Protein AF-A0A139N8R4-F1 (afdb_monomer_lite)

Structure (mmCIF, N/CA/C/O backbone):
data_AF-A0A139N8R4-F1
#
_entry.id   AF-A0A139N8R4-F1
#
loop_
_atom_site.group_PDB
_atom_site.id
_atom_site.type_symbol
_atom_site.label_atom_id
_atom_site.label_alt_id
_atom_site.label_comp_id
_atom_site.label_asym_id
_atom_site.label_entity_id
_atom_site.label_seq_id
_atom_site.pdbx_PDB_ins_code
_atom_site.Cartn_x
_atom_site.Cartn_y
_atom_site.Cartn_z
_atom_site.occupancy
_atom_site.B_iso_or_equiv
_atom_site.auth_seq_id
_atom_site.auth_comp_id
_atom_site.auth_asym_id
_atom_site.auth_atom_id
_atom_site.pdbx_PDB_model_num
ATOM 1 N N . MET A 1 1 ? 7.014 -25.758 -7.205 1.00 41.88 1 MET A N 1
ATOM 2 C CA . MET A 1 1 ? 8.059 -24.867 -6.659 1.00 41.88 1 MET A CA 1
ATOM 3 C C . MET A 1 1 ? 8.234 -23.741 -7.666 1.00 41.88 1 MET A C 1
ATOM 5 O O . MET A 1 1 ? 8.595 -24.033 -8.797 1.00 41.88 1 MET A O 1
ATOM 9 N N . GLY A 1 2 ? 7.788 -22.524 -7.341 1.00 52.34 2 GLY A N 1
ATOM 10 C CA . GLY A 1 2 ? 7.816 -21.397 -8.283 1.00 52.34 2 GLY A CA 1
ATOM 11 C C . GLY A 1 2 ? 9.249 -20.968 -8.602 1.00 52.34 2 GLY A C 1
ATOM 12 O O . GLY A 1 2 ? 10.137 -21.150 -7.774 1.00 52.34 2 GLY A O 1
ATOM 13 N N . ASP A 1 3 ? 9.467 -20.421 -9.798 1.00 66.50 3 ASP A N 1
ATOM 14 C CA . ASP A 1 3 ? 10.727 -19.775 -10.178 1.00 66.50 3 ASP A CA 1
ATOM 15 C C . ASP A 1 3 ? 10.970 -18.588 -9.231 1.00 66.50 3 ASP A C 1
ATOM 17 O O . ASP A 1 3 ? 10.369 -17.525 -9.392 1.00 66.50 3 ASP A O 1
ATOM 21 N N . ILE A 1 4 ? 11.807 -18.801 -8.210 1.00 66.06 4 ILE A N 1
ATOM 22 C CA . ILE A 1 4 ? 12.121 -17.825 -7.152 1.00 66.06 4 ILE A CA 1
ATOM 23 C C . ILE A 1 4 ? 12.713 -16.524 -7.709 1.00 66.06 4 ILE A C 1
ATOM 25 O O . ILE A 1 4 ? 12.637 -15.486 -7.060 1.00 66.06 4 ILE A O 1
ATOM 29 N N . ASP A 1 5 ? 13.243 -16.559 -8.933 1.00 65.00 5 ASP A N 1
ATOM 30 C CA . ASP A 1 5 ? 13.799 -15.396 -9.618 1.00 65.00 5 ASP A CA 1
ATOM 31 C C . ASP A 1 5 ? 12.740 -14.630 -10.444 1.00 65.00 5 ASP A C 1
ATOM 33 O O . ASP A 1 5 ? 13.032 -13.579 -11.024 1.00 65.00 5 ASP A O 1
ATOM 37 N N . ASN A 1 6 ? 11.500 -15.132 -10.538 1.00 64.56 6 ASN A N 1
ATOM 38 C CA . ASN A 1 6 ? 10.405 -14.512 -11.292 1.00 64.56 6 ASN A CA 1
ATOM 39 C C . ASN A 1 6 ? 9.417 -13.742 -10.409 1.00 64.56 6 ASN A C 1
ATOM 41 O O . ASN A 1 6 ? 8.204 -13.951 -10.466 1.00 64.56 6 ASN A O 1
ATOM 45 N N . LEU A 1 7 ? 9.929 -12.787 -9.634 1.00 67.94 7 LEU A N 1
ATOM 46 C CA . LEU A 1 7 ? 9.126 -11.945 -8.736 1.00 67.94 7 LEU A CA 1
ATOM 47 C C . LEU A 1 7 ? 8.078 -11.072 -9.456 1.00 67.94 7 LEU A C 1
ATOM 49 O O . LEU A 1 7 ? 7.240 -10.447 -8.813 1.00 67.94 7 LEU A O 1
ATOM 53 N N . ILE A 1 8 ? 8.131 -11.007 -10.790 1.00 67.75 8 ILE A N 1
ATOM 54 C CA . ILE A 1 8 ? 7.314 -10.109 -11.613 1.00 67.75 8 ILE A CA 1
ATOM 55 C C . ILE A 1 8 ? 6.379 -10.848 -12.582 1.00 67.75 8 ILE A C 1
ATOM 57 O O . ILE A 1 8 ? 5.779 -10.215 -13.448 1.00 67.75 8 ILE A O 1
ATOM 61 N N . ASN A 1 9 ? 6.256 -12.174 -12.444 1.00 73.31 9 ASN A N 1
ATOM 62 C CA . ASN A 1 9 ? 5.387 -13.027 -13.260 1.00 73.31 9 ASN A CA 1
ATOM 63 C C . ASN A 1 9 ? 5.549 -12.820 -14.787 1.00 73.31 9 ASN A C 1
ATOM 65 O O . ASN A 1 9 ? 4.574 -12.758 -15.532 1.00 73.31 9 ASN A O 1
ATOM 69 N N . THR A 1 10 ? 6.786 -12.675 -15.265 1.00 75.88 10 THR A N 1
ATOM 70 C CA . THR A 1 10 ? 7.109 -12.362 -16.670 1.00 75.88 10 THR A CA 1
ATOM 71 C C . THR A 1 10 ? 7.586 -13.582 -17.459 1.00 75.88 10 THR A C 1
ATOM 73 O O . THR A 1 10 ? 8.091 -14.539 -16.871 1.00 75.88 10 THR A O 1
ATOM 76 N N . THR A 1 11 ? 7.503 -13.524 -18.791 1.00 82.19 11 THR A N 1
ATOM 77 C CA . THR A 1 11 ? 8.122 -14.502 -19.704 1.00 82.19 11 THR A CA 1
ATOM 78 C C . THR A 1 11 ? 9.561 -14.144 -20.112 1.00 82.19 11 THR A C 1
ATOM 80 O O . THR A 1 11 ? 10.147 -14.820 -20.956 1.00 82.19 11 THR A O 1
ATOM 83 N N . LEU A 1 12 ? 10.146 -13.072 -19.560 1.00 81.94 12 LEU A N 1
ATOM 84 C CA . LEU A 1 12 ? 11.520 -12.656 -19.869 1.00 81.94 12 LEU A CA 1
ATOM 85 C C . LEU A 1 12 ? 12.578 -13.673 -19.388 1.00 81.94 12 LEU A C 1
ATOM 87 O O . LEU A 1 12 ? 12.420 -14.250 -18.308 1.00 81.94 12 LEU A O 1
ATOM 91 N N . PRO A 1 13 ? 13.715 -13.808 -20.102 1.00 84.69 13 PRO A N 1
ATOM 92 C CA . PRO A 1 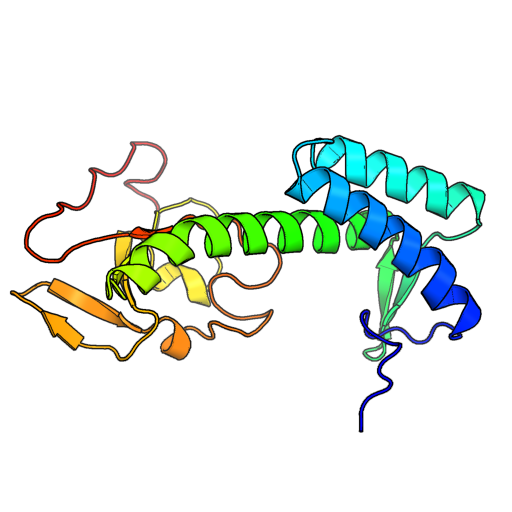13 ? 14.855 -14.600 -19.637 1.00 84.69 13 PRO A CA 1
ATOM 93 C C . PRO A 1 13 ? 15.424 -14.092 -18.302 1.00 84.69 13 PRO A C 1
ATOM 95 O O . PRO A 1 13 ? 15.473 -12.885 -18.062 1.00 84.69 13 PRO A O 1
ATOM 98 N N . LYS A 1 14 ? 15.938 -14.996 -17.455 1.00 84.06 14 LYS A N 1
ATOM 99 C CA . LYS A 1 14 ? 16.450 -14.671 -16.106 1.00 84.06 14 LYS A CA 1
ATOM 100 C C . LYS A 1 14 ? 17.484 -13.536 -16.089 1.00 84.06 14 LYS A C 1
ATOM 102 O O . LYS A 1 14 ? 17.363 -12.630 -15.270 1.00 84.06 14 LYS A O 1
ATOM 107 N N . SER A 1 15 ? 18.451 -13.551 -17.007 1.00 80.75 15 SER A N 1
ATOM 108 C CA . SER A 1 15 ? 19.489 -12.510 -17.118 1.00 80.75 15 SER A CA 1
ATOM 109 C C . SER A 1 15 ? 18.905 -11.118 -17.374 1.00 80.75 15 SER A C 1
ATOM 111 O O . SER A 1 15 ? 19.388 -10.122 -16.844 1.00 80.75 15 SER A O 1
ATOM 113 N N . VAL A 1 16 ? 17.824 -11.057 -18.150 1.00 81.62 16 VAL A N 1
ATOM 114 C CA . VAL A 1 16 ? 17.097 -9.829 -18.468 1.00 81.62 16 VAL A CA 1
ATOM 115 C C . VAL A 1 16 ? 16.279 -9.371 -17.256 1.00 81.62 16 VAL A C 1
ATOM 117 O O . VAL A 1 16 ? 16.297 -8.190 -16.912 1.00 81.62 16 VAL A O 1
ATOM 120 N N . ARG A 1 17 ? 15.620 -10.304 -16.552 1.00 85.12 17 ARG A N 1
ATOM 121 C CA . ARG A 1 17 ? 14.851 -10.005 -15.330 1.00 85.12 17 ARG A CA 1
ATOM 122 C C . ARG A 1 17 ? 15.718 -9.379 -14.240 1.00 85.12 17 ARG A C 1
ATOM 124 O O . ARG A 1 17 ? 15.350 -8.323 -13.741 1.00 85.12 17 ARG A O 1
ATOM 131 N N . GLN A 1 18 ? 16.878 -9.965 -13.939 1.00 84.75 18 GLN A N 1
ATOM 132 C CA . GLN A 1 18 ? 17.759 -9.509 -12.853 1.00 84.75 18 GLN A CA 1
ATOM 133 C C . GLN A 1 18 ? 18.208 -8.050 -13.021 1.00 84.75 18 GLN A C 1
ATOM 135 O O . GLN A 1 18 ? 18.182 -7.255 -12.079 1.00 84.75 18 GLN A O 1
ATOM 140 N N . VAL A 1 19 ? 18.586 -7.666 -14.243 1.00 82.75 19 VAL A N 1
ATOM 141 C CA . VAL A 1 19 ? 19.014 -6.292 -14.539 1.00 82.75 19 VAL A CA 1
ATOM 142 C C . VAL A 1 19 ? 17.871 -5.296 -14.347 1.00 82.75 19 VAL A C 1
ATOM 144 O O . VAL A 1 19 ? 18.097 -4.197 -13.844 1.00 82.75 19 VAL A O 1
ATOM 147 N N . TYR A 1 20 ? 16.643 -5.650 -14.725 1.00 85.50 20 TYR A N 1
ATOM 148 C CA . TYR A 1 20 ? 15.512 -4.732 -14.586 1.00 85.50 20 TYR A CA 1
ATOM 149 C C . TYR A 1 20 ? 14.931 -4.705 -13.174 1.00 85.50 20 TYR A C 1
ATOM 151 O O . TYR A 1 20 ? 14.585 -3.621 -12.704 1.00 85.50 20 TYR A O 1
ATOM 159 N N . GLN A 1 21 ? 14.900 -5.850 -12.489 1.00 86.25 21 GLN A N 1
ATOM 160 C CA . GLN A 1 21 ? 14.486 -5.986 -11.090 1.00 86.25 21 GLN A CA 1
ATOM 161 C C . GLN A 1 21 ? 15.380 -5.154 -10.165 1.00 86.25 21 GLN A C 1
ATOM 163 O O . GLN A 1 21 ? 14.863 -4.309 -9.440 1.00 86.25 21 GLN A O 1
ATOM 168 N N . SER A 1 22 ? 16.707 -5.270 -10.283 1.00 89.50 22 SER A N 1
ATOM 169 C CA . SER A 1 22 ? 17.638 -4.501 -9.438 1.00 89.50 22 SER A CA 1
ATOM 170 C C . SER A 1 22 ? 17.422 -2.982 -9.507 1.00 89.50 22 SER A C 1
ATOM 172 O O . SER A 1 22 ? 17.492 -2.293 -8.491 1.00 89.50 22 SER A O 1
ATOM 174 N N . ILE A 1 23 ? 17.099 -2.441 -10.688 1.00 91.56 23 ILE A N 1
ATOM 175 C CA . ILE A 1 23 ? 16.837 -1.004 -10.863 1.00 91.56 23 ILE A CA 1
ATOM 176 C C . ILE A 1 23 ? 15.576 -0.572 -10.107 1.00 91.56 23 ILE A C 1
ATOM 178 O O . ILE A 1 23 ? 15.581 0.475 -9.456 1.00 91.56 23 ILE A O 1
ATOM 182 N N . ILE A 1 24 ? 14.490 -1.344 -10.209 1.00 90.00 24 ILE A N 1
ATOM 183 C CA . ILE A 1 24 ? 13.231 -0.986 -9.551 1.00 90.00 24 ILE A CA 1
ATOM 184 C C . ILE A 1 24 ? 13.265 -1.259 -8.046 1.00 90.00 24 ILE A C 1
ATOM 186 O O . ILE A 1 24 ? 12.647 -0.518 -7.283 1.00 90.00 24 ILE A O 1
ATOM 190 N N . GLU A 1 25 ? 14.025 -2.257 -7.603 1.00 90.88 25 GLU A N 1
ATOM 191 C CA . GLU A 1 25 ? 14.307 -2.517 -6.190 1.00 90.88 25 GLU A CA 1
ATOM 192 C C . GLU A 1 25 ? 15.078 -1.348 -5.566 1.00 90.88 25 GLU A C 1
ATOM 194 O O . GLU A 1 25 ? 14.632 -0.795 -4.560 1.00 90.88 25 GLU A O 1
ATOM 199 N N . GLU A 1 26 ? 16.158 -0.884 -6.210 1.00 93.06 26 GLU A N 1
ATOM 200 C CA . GLU A 1 26 ? 16.914 0.307 -5.791 1.00 93.06 26 GLU A CA 1
ATOM 201 C C . GLU A 1 26 ? 15.999 1.541 -5.699 1.00 93.06 26 GLU A C 1
ATOM 203 O O . GLU A 1 2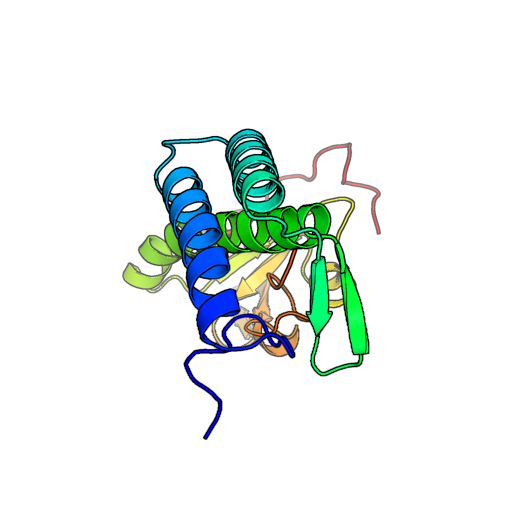6 ? 16.031 2.290 -4.719 1.00 93.06 26 GLU A O 1
ATOM 208 N N . ALA A 1 27 ? 15.159 1.760 -6.715 1.00 92.00 27 ALA A N 1
ATOM 209 C CA . ALA A 1 27 ? 14.236 2.889 -6.746 1.00 92.00 27 ALA A CA 1
ATOM 210 C C . ALA A 1 27 ? 13.191 2.810 -5.623 1.00 92.00 27 ALA A C 1
ATOM 212 O O . ALA A 1 27 ? 12.923 3.806 -4.953 1.00 92.00 27 ALA A O 1
ATOM 213 N N . THR A 1 28 ? 12.639 1.621 -5.383 1.00 90.69 28 THR A N 1
ATOM 214 C CA . THR A 1 28 ? 11.658 1.376 -4.320 1.00 90.69 28 THR A CA 1
ATOM 215 C C . THR A 1 28 ? 12.276 1.596 -2.942 1.00 90.69 28 THR A C 1
ATOM 217 O O . THR A 1 28 ? 11.666 2.265 -2.109 1.00 90.69 28 THR A O 1
ATOM 220 N N . ALA A 1 29 ? 13.507 1.127 -2.719 1.00 91.81 29 ALA A N 1
ATOM 221 C CA . ALA A 1 29 ? 14.231 1.349 -1.471 1.00 91.81 29 ALA A CA 1
ATOM 222 C C . ALA A 1 29 ? 14.422 2.847 -1.184 1.00 91.81 29 ALA A C 1
ATOM 224 O O . ALA A 1 29 ? 14.181 3.297 -0.063 1.00 91.81 29 ALA A O 1
ATOM 225 N N . LYS A 1 30 ? 14.768 3.652 -2.201 1.00 93.25 30 LYS A N 1
ATOM 226 C CA . LYS A 1 30 ? 14.878 5.115 -2.052 1.00 93.25 30 LYS A CA 1
ATOM 227 C C . LYS A 1 30 ? 13.559 5.773 -1.656 1.00 93.25 30 LYS A C 1
ATOM 229 O O . LYS A 1 30 ? 13.575 6.723 -0.884 1.00 93.25 30 LYS A O 1
ATOM 234 N N . VAL A 1 31 ? 12.429 5.285 -2.166 1.00 92.81 31 VAL A N 1
ATOM 235 C CA . VAL A 1 31 ? 11.111 5.812 -1.778 1.00 92.81 31 VAL A CA 1
ATOM 236 C C . VAL A 1 31 ? 10.781 5.448 -0.337 1.00 92.81 31 VAL A C 1
ATOM 238 O O . VAL A 1 31 ? 10.402 6.320 0.437 1.00 92.81 31 VAL A O 1
ATOM 241 N N . VAL A 1 32 ? 10.965 4.182 0.036 1.00 91.38 32 VAL A N 1
ATOM 242 C CA . VAL A 1 32 ? 10.677 3.682 1.390 1.00 91.38 32 VAL A CA 1
ATOM 243 C C . VAL A 1 32 ? 11.514 4.399 2.455 1.00 91.38 32 VAL A C 1
ATOM 245 O O . VAL A 1 32 ? 11.012 4.712 3.527 1.00 91.38 32 VAL A O 1
ATOM 248 N N . THR A 1 33 ? 12.773 4.706 2.144 1.00 91.50 33 THR A N 1
ATOM 249 C CA . THR A 1 33 ? 13.707 5.411 3.043 1.00 91.50 33 THR A CA 1
ATOM 250 C C . THR A 1 33 ? 13.596 6.936 2.986 1.00 91.50 33 THR A C 1
ATOM 252 O O . THR A 1 33 ? 14.364 7.633 3.643 1.00 91.50 33 THR A O 1
ATOM 255 N N . GLY A 1 34 ? 12.674 7.480 2.185 1.00 91.25 34 GLY A N 1
ATOM 256 C CA . GLY A 1 34 ? 12.494 8.926 2.031 1.00 91.25 34 GLY A CA 1
ATOM 257 C C . GLY A 1 34 ? 13.599 9.639 1.237 1.00 91.25 34 GLY A C 1
ATOM 258 O O . GLY A 1 34 ? 13.564 10.860 1.109 1.00 91.25 34 GLY A O 1
ATOM 259 N N . LEU A 1 35 ? 14.553 8.908 0.653 1.00 95.25 35 LEU A N 1
ATOM 260 C CA . LEU A 1 35 ? 15.611 9.459 -0.205 1.00 95.25 35 LEU A CA 1
ATOM 261 C C . LEU A 1 35 ? 15.085 9.978 -1.556 1.00 95.25 35 LEU A C 1
ATOM 263 O O . LEU A 1 35 ? 15.760 10.761 -2.227 1.00 95.25 35 LEU A O 1
ATOM 267 N N . ALA A 1 36 ? 13.903 9.533 -1.989 1.00 94.50 36 ALA A N 1
ATOM 268 C CA . ALA A 1 36 ? 13.249 10.010 -3.204 1.00 94.50 36 ALA A CA 1
ATOM 269 C C . ALA A 1 36 ? 11.722 10.021 -3.073 1.00 94.50 36 ALA A C 1
ATOM 271 O O . ALA A 1 36 ? 11.128 9.181 -2.403 1.00 94.50 36 ALA A O 1
ATOM 272 N N . THR A 1 37 ? 11.063 10.927 -3.796 1.00 93.19 37 THR A N 1
ATOM 273 C CA . THR A 1 37 ? 9.611 10.846 -3.991 1.00 93.19 37 THR A CA 1
ATOM 274 C C . THR A 1 37 ? 9.269 9.710 -4.955 1.00 93.19 37 THR A C 1
ATOM 276 O O . THR A 1 37 ? 10.069 9.353 -5.825 1.00 93.19 37 THR A O 1
ATOM 279 N N . SER A 1 38 ? 8.050 9.166 -4.850 1.00 91.44 38 SER A N 1
ATOM 280 C CA . SER A 1 38 ? 7.576 8.120 -5.770 1.00 91.44 38 SER A CA 1
ATOM 281 C C . SER A 1 38 ? 7.690 8.542 -7.236 1.00 91.44 38 SER A C 1
ATOM 283 O O . SER A 1 38 ? 8.164 7.765 -8.058 1.00 91.44 38 SER A O 1
ATOM 285 N N . ASP A 1 39 ? 7.291 9.769 -7.578 1.00 93.06 39 ASP A N 1
ATOM 286 C CA . ASP A 1 39 ? 7.296 10.213 -8.975 1.00 93.06 39 ASP A CA 1
ATOM 287 C C . ASP A 1 39 ? 8.723 10.391 -9.520 1.00 93.06 39 ASP A C 1
ATOM 289 O O . ASP A 1 39 ? 8.988 9.999 -10.659 1.00 93.06 39 ASP A O 1
ATOM 293 N N . LYS A 1 40 ? 9.673 10.864 -8.696 1.00 94.25 40 LYS A N 1
ATOM 294 C CA . LYS A 1 40 ? 11.093 10.907 -9.073 1.00 94.25 40 LYS A CA 1
ATOM 295 C C . LYS A 1 40 ? 11.659 9.502 -9.288 1.00 94.25 40 LYS A C 1
ATOM 297 O O . LYS A 1 40 ? 12.265 9.244 -10.323 1.00 94.25 40 LYS A O 1
ATOM 302 N N . ALA A 1 41 ? 11.407 8.581 -8.359 1.00 94.06 41 ALA A N 1
ATOM 303 C CA . ALA A 1 41 ? 11.878 7.200 -8.460 1.00 94.06 41 ALA A CA 1
ATOM 304 C C . ALA A 1 41 ? 11.324 6.478 -9.701 1.00 94.06 41 ALA A C 1
ATOM 306 O O . ALA A 1 41 ? 12.056 5.743 -10.366 1.00 94.06 41 ALA A O 1
ATOM 307 N N . ILE A 1 42 ? 10.056 6.721 -10.053 1.00 93.75 42 ILE A N 1
ATOM 308 C CA . ILE A 1 42 ? 9.445 6.199 -11.283 1.00 93.75 42 ILE A CA 1
ATOM 309 C C . ILE A 1 42 ? 10.160 6.760 -12.514 1.00 93.75 42 ILE A C 1
ATOM 311 O O . ILE A 1 42 ? 10.561 5.985 -13.381 1.00 93.75 42 ILE A O 1
ATOM 315 N N . SER A 1 43 ? 10.348 8.081 -12.584 1.00 93.88 43 SER A N 1
ATOM 316 C CA . SER A 1 43 ? 11.032 8.731 -13.708 1.00 93.88 43 SER A CA 1
ATOM 317 C C . SER A 1 43 ? 12.448 8.178 -13.903 1.00 93.88 43 SER A C 1
ATOM 319 O O . SER A 1 43 ? 12.805 7.746 -14.999 1.00 93.88 43 SER A O 1
ATOM 321 N N . ASP A 1 44 ? 13.234 8.106 -12.828 1.00 94.38 44 ASP A N 1
ATOM 322 C CA . ASP A 1 44 ? 14.605 7.591 -12.865 1.00 94.38 44 ASP A CA 1
ATOM 323 C C . ASP A 1 44 ? 14.650 6.122 -13.314 1.00 94.38 44 ASP A C 1
ATOM 325 O O . ASP A 1 44 ? 15.504 5.741 -14.119 1.00 94.38 44 ASP A O 1
ATOM 329 N N . THR A 1 45 ? 13.707 5.303 -12.836 1.00 94.38 45 THR A N 1
ATOM 330 C CA . THR A 1 45 ? 13.573 3.889 -13.223 1.00 94.38 45 THR A CA 1
ATOM 331 C C . THR A 1 45 ? 13.309 3.753 -14.716 1.00 94.38 45 THR A C 1
ATOM 333 O O . THR A 1 45 ? 14.035 3.036 -15.403 1.00 94.38 45 THR A O 1
ATOM 336 N N . VAL A 1 46 ? 12.317 4.480 -15.239 1.00 93.81 46 VAL A N 1
ATOM 337 C CA . VAL A 1 46 ? 11.950 4.437 -16.662 1.00 93.81 46 VAL A CA 1
ATOM 338 C C . VAL A 1 46 ? 13.112 4.891 -17.541 1.00 93.81 46 VAL A C 1
ATOM 340 O O . VAL A 1 46 ? 13.414 4.238 -18.537 1.00 93.81 46 VAL A O 1
ATOM 343 N N . MET A 1 47 ? 13.829 5.947 -17.147 1.00 94.69 47 MET A N 1
ATOM 344 C CA . MET A 1 47 ? 15.000 6.423 -17.888 1.00 94.69 47 MET A CA 1
ATOM 345 C C . MET A 1 47 ? 16.156 5.415 -17.872 1.00 94.69 47 MET A C 1
ATOM 347 O O . MET A 1 47 ? 16.790 5.188 -18.905 1.00 94.69 47 MET A O 1
ATOM 351 N N . LYS A 1 48 ? 16.440 4.782 -16.725 1.00 94.81 48 LYS A N 1
ATOM 352 C CA . LYS A 1 48 ? 17.464 3.726 -16.616 1.00 94.81 48 LYS A CA 1
ATOM 353 C C . LYS A 1 48 ? 17.100 2.498 -17.461 1.00 94.81 48 LYS A C 1
ATOM 355 O O . LYS A 1 48 ? 17.972 1.927 -18.114 1.00 94.81 48 LYS A O 1
ATOM 360 N N . TRP A 1 49 ? 15.828 2.109 -17.468 1.00 93.31 49 TRP A N 1
ATOM 361 C CA . TRP A 1 49 ? 15.302 1.015 -18.283 1.00 93.31 49 TRP A CA 1
ATOM 362 C C . TRP A 1 49 ? 15.384 1.305 -19.781 1.00 93.31 49 TRP A C 1
ATOM 364 O O . TRP A 1 49 ? 15.934 0.488 -20.520 1.00 93.31 49 TRP A O 1
ATOM 374 N N . ALA A 1 50 ? 14.961 2.490 -20.222 1.00 93.06 50 ALA A N 1
ATOM 375 C CA . ALA A 1 50 ? 15.048 2.899 -21.622 1.00 93.06 50 ALA A CA 1
ATOM 376 C C . ALA A 1 50 ? 16.498 2.887 -22.140 1.00 93.06 50 ALA A C 1
ATOM 378 O O . ALA A 1 50 ? 16.765 2.342 -23.209 1.00 93.06 50 ALA A O 1
ATOM 379 N N . LYS A 1 51 ? 17.465 3.378 -21.346 1.00 93.75 51 LYS A N 1
ATOM 380 C CA . LYS A 1 51 ? 18.906 3.319 -21.677 1.00 93.75 51 LYS A CA 1
ATOM 381 C C . LYS A 1 51 ? 19.437 1.896 -21.876 1.00 93.75 51 LYS A C 1
ATOM 383 O O . LYS A 1 51 ? 20.455 1.713 -22.533 1.00 93.75 51 LYS A O 1
ATOM 388 N N . LYS A 1 52 ? 18.769 0.900 -21.295 1.00 91.00 52 LYS A N 1
ATOM 389 C CA . LYS A 1 52 ? 19.095 -0.525 -21.426 1.00 91.00 52 LYS A CA 1
ATOM 390 C C . LYS A 1 52 ? 18.208 -1.248 -22.449 1.00 91.00 52 LYS A C 1
ATOM 392 O O . LYS A 1 52 ? 18.300 -2.463 -22.568 1.00 91.00 52 LYS A O 1
ATOM 397 N N . GLY A 1 53 ? 17.371 -0.521 -23.192 1.00 90.94 53 GLY A N 1
ATOM 398 C CA . GLY A 1 53 ? 16.489 -1.084 -24.215 1.00 90.94 53 GLY A CA 1
ATOM 399 C C . GLY A 1 53 ? 15.223 -1.746 -23.666 1.00 90.94 53 GLY A C 1
ATOM 400 O O . GLY A 1 53 ? 14.607 -2.549 -24.365 1.00 90.94 53 GLY A O 1
ATOM 401 N N . PHE A 1 54 ? 14.818 -1.433 -22.432 1.00 89.50 54 PHE A N 1
ATOM 402 C CA . PHE A 1 54 ? 13.611 -1.990 -21.825 1.00 89.50 54 PHE A CA 1
ATOM 403 C C . PHE A 1 54 ? 12.425 -1.051 -21.907 1.00 89.50 54 PHE A C 1
ATOM 405 O O . PHE A 1 54 ? 12.418 0.024 -21.309 1.00 89.50 54 PHE A O 1
ATOM 412 N N . TYR A 1 55 ? 11.389 -1.515 -22.596 1.00 90.69 55 TYR A N 1
ATOM 413 C CA . TYR A 1 55 ? 10.173 -0.741 -22.837 1.00 90.69 55 TYR A CA 1
ATOM 414 C C . TYR A 1 55 ? 8.911 -1.440 -22.327 1.00 90.69 55 TYR A C 1
ATOM 416 O O . TYR A 1 55 ? 7.842 -0.831 -22.264 1.00 90.69 55 TYR A O 1
ATOM 424 N N . GLY A 1 56 ? 9.025 -2.704 -21.921 1.00 90.44 56 GLY A N 1
ATOM 425 C CA . GLY A 1 56 ? 7.897 -3.501 -21.472 1.00 90.44 56 GLY A CA 1
ATOM 426 C C . GLY A 1 56 ? 8.163 -4.996 -21.550 1.00 90.44 56 GLY A C 1
ATOM 427 O O . GLY A 1 56 ? 9.241 -5.435 -21.949 1.00 90.44 56 GLY A O 1
ATOM 428 N N . PHE A 1 57 ? 7.157 -5.775 -21.171 1.00 89.62 57 PHE A N 1
ATOM 429 C CA . PHE A 1 57 ? 7.187 -7.233 -21.230 1.00 89.62 57 PHE A CA 1
ATOM 430 C C . PHE A 1 57 ? 5.778 -7.805 -21.336 1.00 89.62 57 PHE A C 1
ATOM 432 O O . PHE A 1 57 ? 4.795 -7.097 -21.123 1.00 89.62 57 PHE A O 1
ATOM 439 N N . THR A 1 58 ? 5.682 -9.093 -21.640 1.00 89.75 58 THR A N 1
ATOM 440 C CA . THR A 1 58 ? 4.429 -9.843 -21.548 1.00 89.75 58 THR A CA 1
ATOM 441 C C . THR A 1 58 ? 4.481 -10.694 -20.286 1.00 89.75 58 THR A C 1
ATOM 443 O O . THR A 1 58 ? 5.491 -11.355 -20.025 1.00 89.75 58 THR A O 1
ATOM 446 N N . ASP A 1 59 ? 3.446 -10.618 -19.455 1.00 87.38 59 ASP A N 1
ATOM 447 C CA . ASP A 1 59 ? 3.343 -11.499 -18.295 1.00 87.38 59 ASP A CA 1
ATOM 448 C C . ASP A 1 59 ? 2.929 -12.920 -18.700 1.00 87.38 59 ASP A C 1
ATOM 450 O O . ASP A 1 59 ? 2.572 -13.188 -19.850 1.00 87.38 59 ASP A O 1
ATOM 454 N N . SER A 1 60 ? 2.997 -13.856 -17.754 1.00 83.50 60 SER A N 1
ATOM 455 C CA . SER A 1 60 ? 2.623 -15.256 -17.995 1.00 83.50 60 SER A CA 1
ATOM 456 C C . SER A 1 60 ? 1.145 -15.448 -18.359 1.00 83.50 60 SER A C 1
ATOM 458 O O . SER A 1 60 ? 0.783 -16.498 -18.884 1.00 83.50 60 SER A O 1
ATOM 460 N N . GLN A 1 61 ? 0.299 -14.441 -18.121 1.00 86.50 61 GLN A N 1
ATOM 461 C CA . GLN A 1 61 ? -1.120 -14.432 -18.481 1.00 86.50 61 GLN A CA 1
ATOM 462 C C . GLN A 1 61 ? -1.363 -13.801 -19.864 1.00 86.50 61 GLN A C 1
ATOM 464 O O . GLN A 1 61 ? -2.508 -13.63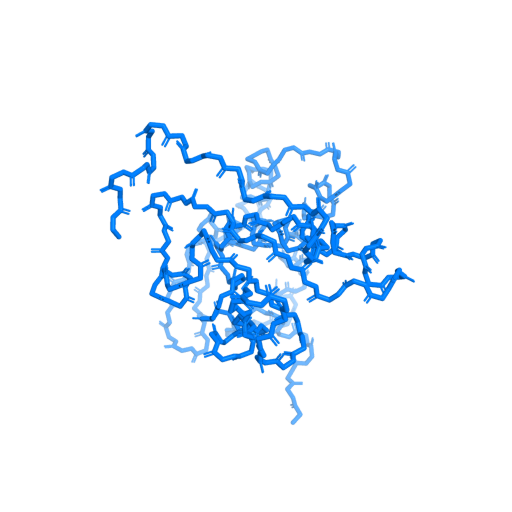7 -20.278 1.00 86.50 61 GLN A O 1
ATOM 469 N N . GLY A 1 62 ? -0.301 -13.441 -20.593 1.00 89.00 62 GLY A N 1
ATOM 470 C CA . GLY A 1 62 ? -0.383 -12.854 -21.929 1.00 89.00 62 GLY A CA 1
ATOM 471 C C . GLY A 1 62 ? -0.643 -11.345 -21.940 1.00 89.00 62 GLY A C 1
ATOM 472 O O . GLY A 1 62 ? -0.750 -10.751 -23.016 1.00 89.00 62 GLY A O 1
ATOM 473 N N . LYS A 1 63 ? -0.716 -10.683 -20.779 1.00 90.00 63 LYS A N 1
ATOM 474 C CA . LYS A 1 63 ? -0.914 -9.234 -20.714 1.00 90.00 63 LYS A CA 1
ATOM 475 C C . LYS A 1 63 ? 0.396 -8.511 -21.004 1.00 90.00 63 LYS A C 1
ATOM 477 O O . LYS A 1 63 ? 1.448 -8.791 -20.431 1.00 90.00 63 LYS A O 1
ATOM 482 N N . ARG A 1 64 ? 0.310 -7.519 -21.892 1.00 91.38 64 ARG A N 1
ATOM 483 C CA . ARG A 1 64 ? 1.434 -6.656 -22.267 1.00 91.38 64 ARG A CA 1
ATOM 484 C C . ARG A 1 64 ? 1.535 -5.487 -21.294 1.00 91.38 64 ARG A C 1
ATOM 486 O O . ARG A 1 64 ? 0.610 -4.688 -21.160 1.00 91.38 64 ARG A O 1
ATOM 493 N N . TRP A 1 65 ? 2.680 -5.375 -20.643 1.00 91.06 65 TRP A N 1
ATOM 494 C CA . TRP A 1 65 ? 3.025 -4.303 -19.724 1.00 91.06 65 TRP A CA 1
ATOM 495 C C . TRP A 1 65 ? 3.939 -3.301 -20.406 1.00 91.06 65 TRP A C 1
ATOM 497 O O . TRP A 1 65 ? 4.967 -3.675 -20.969 1.00 91.06 65 TRP A O 1
ATOM 507 N N . ARG A 1 66 ? 3.597 -2.016 -20.303 1.00 93.12 66 ARG A N 1
ATOM 508 C CA . ARG A 1 66 ? 4.540 -0.932 -20.586 1.00 93.12 66 ARG A CA 1
ATOM 509 C C . ARG A 1 66 ? 5.435 -0.721 -19.369 1.00 93.12 66 ARG A C 1
ATOM 511 O O . ARG A 1 66 ? 4.953 -0.770 -18.235 1.00 93.12 66 ARG A O 1
ATOM 518 N N . ALA A 1 67 ? 6.720 -0.475 -19.605 1.00 89.75 67 ALA A N 1
ATOM 519 C CA . ALA A 1 67 ? 7.714 -0.297 -18.550 1.00 89.75 67 ALA A CA 1
ATOM 520 C C . ALA A 1 67 ? 7.318 0.809 -17.554 1.00 89.75 67 ALA A C 1
ATOM 522 O O . ALA A 1 67 ? 7.376 0.600 -16.348 1.00 89.75 67 ALA A O 1
ATOM 523 N N . ASP A 1 68 ? 6.823 1.950 -18.029 1.00 90.44 68 ASP A N 1
ATOM 524 C CA . ASP A 1 68 ? 6.380 3.064 -17.182 1.00 90.44 68 ASP A CA 1
ATOM 525 C C . ASP A 1 68 ? 5.199 2.700 -16.272 1.00 90.44 68 ASP A C 1
ATOM 527 O O . ASP A 1 68 ? 5.203 2.994 -15.073 1.00 90.44 68 ASP A O 1
ATOM 531 N N . THR A 1 69 ? 4.210 1.999 -16.825 1.00 91.25 69 THR A N 1
ATOM 532 C CA . THR A 1 69 ? 3.027 1.549 -16.088 1.00 91.25 69 THR A CA 1
ATOM 533 C C . THR A 1 69 ? 3.422 0.543 -15.013 1.00 91.25 69 THR A C 1
ATOM 535 O O . THR A 1 69 ? 2.970 0.632 -13.870 1.00 91.25 69 THR A O 1
ATOM 538 N N . TYR A 1 70 ? 4.312 -0.382 -15.365 1.00 89.44 70 TYR A N 1
ATOM 539 C CA . TYR A 1 70 ? 4.815 -1.384 -14.444 1.00 89.44 70 TYR A CA 1
ATOM 540 C C . TYR A 1 70 ? 5.649 -0.761 -13.311 1.00 89.44 70 TYR A C 1
ATOM 542 O O . TYR A 1 70 ? 5.394 -1.044 -12.139 1.00 89.44 70 TYR A O 1
ATOM 550 N N . ALA A 1 71 ? 6.570 0.157 -13.639 1.00 90.62 71 ALA A N 1
ATOM 551 C CA . ALA A 1 71 ? 7.371 0.882 -12.653 1.00 90.62 71 ALA A CA 1
ATOM 552 C C . ALA A 1 71 ? 6.491 1.624 -11.645 1.00 90.62 71 ALA A C 1
ATOM 554 O O . ALA A 1 71 ? 6.671 1.495 -10.433 1.00 90.62 71 ALA A O 1
ATOM 555 N N . ARG A 1 72 ? 5.493 2.362 -12.146 1.00 92.50 72 ARG A N 1
ATOM 556 C CA . ARG A 1 72 ? 4.536 3.094 -11.313 1.00 92.50 72 ARG A CA 1
ATOM 557 C C . ARG A 1 72 ? 3.787 2.170 -10.362 1.00 92.50 72 ARG A C 1
ATOM 559 O O . ARG A 1 72 ? 3.669 2.499 -9.183 1.00 92.50 72 ARG A O 1
ATOM 566 N N . GLN A 1 73 ? 3.287 1.045 -10.866 1.00 90.94 73 GLN A N 1
ATOM 567 C CA . GLN A 1 73 ? 2.512 0.098 -10.075 1.00 90.94 73 GLN A CA 1
ATOM 568 C C . GLN A 1 73 ? 3.340 -0.494 -8.931 1.00 90.94 73 GLN A C 1
ATOM 570 O O . GLN A 1 73 ? 2.893 -0.463 -7.786 1.00 90.94 73 GLN A O 1
ATOM 575 N N . VAL A 1 74 ? 4.544 -0.997 -9.220 1.00 89.50 74 VAL A N 1
ATOM 576 C CA . VAL A 1 74 ? 5.408 -1.629 -8.211 1.00 89.50 74 VAL A CA 1
ATOM 577 C C . VAL A 1 74 ? 5.880 -0.609 -7.180 1.00 89.50 74 VAL A C 1
ATOM 579 O O . VAL A 1 74 ? 5.665 -0.818 -5.989 1.00 89.50 74 VAL A O 1
ATOM 582 N N . ILE A 1 75 ? 6.446 0.522 -7.617 1.00 92.00 75 ILE A N 1
ATOM 583 C CA . ILE A 1 75 ? 7.011 1.525 -6.702 1.00 92.00 75 ILE A CA 1
ATOM 584 C C . ILE A 1 75 ? 5.927 2.073 -5.769 1.00 92.00 75 ILE A C 1
ATOM 586 O O . ILE A 1 75 ? 6.114 2.081 -4.552 1.00 92.00 75 ILE A O 1
ATOM 590 N N . LYS A 1 76 ? 4.769 2.493 -6.307 1.00 91.88 76 LYS A N 1
ATOM 591 C CA . LYS A 1 76 ? 3.697 3.057 -5.472 1.00 91.88 76 LYS A CA 1
ATOM 592 C C . LYS A 1 76 ? 3.087 2.010 -4.546 1.00 91.88 76 LYS A C 1
ATOM 594 O O . LYS A 1 76 ? 2.878 2.307 -3.375 1.00 91.88 76 LYS A O 1
ATOM 599 N N . SER A 1 77 ? 2.811 0.803 -5.042 1.00 91.94 77 SER A N 1
ATOM 600 C CA . SER A 1 77 ? 2.185 -0.239 -4.217 1.00 91.94 77 SER A CA 1
ATOM 601 C C . SER A 1 77 ? 3.086 -0.660 -3.062 1.00 91.94 77 SER A C 1
ATOM 603 O O . SER A 1 77 ? 2.603 -0.783 -1.941 1.00 91.94 77 SER A O 1
ATOM 605 N N . THR A 1 78 ? 4.388 -0.830 -3.309 1.00 90.62 78 THR A N 1
ATOM 606 C CA . THR A 1 78 ? 5.337 -1.207 -2.257 1.00 90.62 78 THR A CA 1
ATOM 607 C C . THR A 1 78 ? 5.523 -0.083 -1.245 1.00 90.62 78 THR A C 1
ATOM 609 O O . THR A 1 78 ? 5.446 -0.343 -0.049 1.00 90.62 78 THR A O 1
ATOM 612 N N . ALA A 1 79 ? 5.681 1.166 -1.695 1.00 91.56 79 ALA A N 1
ATOM 613 C CA . ALA A 1 79 ? 5.798 2.311 -0.791 1.00 91.56 79 ALA A CA 1
ATOM 614 C C . ALA A 1 79 ? 4.581 2.435 0.140 1.00 91.56 79 ALA A C 1
ATOM 616 O O . ALA A 1 79 ? 4.735 2.580 1.350 1.00 91.56 79 ALA A O 1
ATOM 617 N N . TRP A 1 80 ? 3.369 2.305 -0.408 1.00 92.19 80 TRP A N 1
ATOM 618 C CA . TRP A 1 80 ? 2.140 2.339 0.384 1.00 92.19 80 TRP A CA 1
ATOM 619 C C . TRP A 1 80 ? 1.982 1.135 1.312 1.00 92.19 80 TRP A C 1
ATOM 621 O O . TRP A 1 80 ? 1.439 1.287 2.403 1.00 92.19 80 TRP A O 1
ATOM 631 N N . ARG A 1 81 ? 2.454 -0.052 0.912 1.00 91.56 81 ARG A N 1
ATOM 632 C CA . ARG A 1 81 ? 2.448 -1.233 1.783 1.00 91.56 81 ARG A CA 1
ATOM 633 C C . ARG A 1 81 ? 3.350 -1.020 2.994 1.00 91.56 81 ARG A C 1
ATOM 635 O O . ARG A 1 81 ? 2.875 -1.163 4.112 1.00 91.56 81 ARG A O 1
ATOM 642 N N . VAL A 1 82 ? 4.592 -0.588 2.769 1.00 90.62 82 VAL A N 1
ATOM 643 C CA . VAL A 1 82 ? 5.543 -0.315 3.856 1.00 90.62 82 VAL A CA 1
ATOM 644 C C . VAL A 1 82 ? 5.036 0.807 4.761 1.00 90.62 82 VAL A C 1
ATOM 646 O O . VAL A 1 82 ? 5.086 0.674 5.978 1.00 90.62 82 VAL A O 1
ATOM 649 N N . TYR A 1 83 ? 4.475 1.880 4.192 1.00 90.44 83 TYR A N 1
ATOM 650 C CA . TYR A 1 83 ? 3.849 2.945 4.980 1.00 90.44 83 TYR A CA 1
ATOM 651 C C . TYR A 1 83 ? 2.792 2.399 5.956 1.00 90.44 83 TYR A C 1
ATOM 653 O O . TYR A 1 83 ? 2.766 2.795 7.120 1.00 90.44 83 TYR A O 1
ATOM 661 N N . ARG A 1 84 ? 1.939 1.469 5.507 1.00 91.50 84 ARG A N 1
ATOM 662 C CA . ARG A 1 84 ? 0.931 0.839 6.371 1.00 91.50 84 ARG A CA 1
ATOM 663 C C . ARG A 1 84 ? 1.546 -0.096 7.404 1.00 91.50 84 ARG A C 1
ATOM 665 O O . ARG A 1 84 ? 1.174 0.005 8.565 1.00 91.50 84 ARG A O 1
ATOM 672 N N . GLU A 1 85 ? 2.494 -0.943 7.010 1.00 90.44 85 GLU A N 1
ATOM 673 C CA . GLU A 1 85 ? 3.203 -1.851 7.927 1.00 90.44 85 GLU A CA 1
ATOM 674 C C . GLU A 1 85 ? 3.844 -1.067 9.087 1.00 90.44 85 GLU A C 1
ATOM 676 O O . GLU A 1 85 ? 3.622 -1.391 10.249 1.00 90.44 85 GLU A O 1
ATOM 681 N N . VAL A 1 86 ? 4.528 0.044 8.794 1.00 89.38 86 VAL A N 1
ATOM 682 C CA . VAL A 1 86 ? 5.143 0.912 9.817 1.00 89.38 86 VAL A CA 1
ATOM 683 C C . VAL A 1 86 ? 4.101 1.577 10.729 1.00 89.38 86 VAL A C 1
ATOM 685 O O . VAL A 1 86 ? 4.378 1.842 11.896 1.00 89.38 86 VAL A O 1
ATOM 688 N N . ARG A 1 87 ? 2.888 1.847 10.231 1.00 85.56 87 ARG A N 1
ATOM 689 C CA . ARG A 1 87 ? 1.780 2.402 11.033 1.00 85.56 87 ARG A CA 1
ATOM 690 C C . ARG A 1 87 ? 1.094 1.349 11.902 1.00 85.56 87 ARG A C 1
ATOM 692 O O . ARG A 1 87 ? 0.548 1.704 12.944 1.00 85.56 87 ARG A O 1
ATOM 699 N N . MET A 1 88 ? 1.100 0.092 11.466 1.00 90.44 88 MET A N 1
ATOM 700 C CA . MET A 1 88 ? 0.505 -1.035 12.181 1.00 90.44 88 MET A CA 1
ATOM 701 C C . MET A 1 88 ? 1.436 -1.602 13.252 1.00 90.44 88 MET A C 1
ATOM 703 O O . MET A 1 88 ? 0.958 -1.924 14.332 1.00 90.44 88 MET A O 1
ATOM 707 N N . ALA A 1 89 ? 2.745 -1.665 12.995 1.00 91.81 89 ALA A N 1
ATOM 708 C CA . ALA A 1 89 ? 3.702 -2.339 13.874 1.00 91.81 89 ALA A CA 1
ATOM 709 C C . ALA A 1 89 ? 3.647 -1.879 15.349 1.00 91.81 89 ALA A C 1
ATOM 711 O O . ALA A 1 89 ? 3.516 -2.740 16.216 1.00 91.81 89 ALA A O 1
ATOM 712 N N . PRO A 1 90 ? 3.615 -0.569 15.681 1.00 91.00 90 PRO A N 1
ATOM 713 C CA . PRO A 1 90 ? 3.501 -0.147 17.081 1.00 91.00 90 PRO A CA 1
ATOM 714 C C . PRO A 1 90 ? 2.174 -0.554 17.734 1.00 91.00 90 PRO A C 1
ATOM 716 O O . PRO A 1 90 ? 2.109 -0.761 18.941 1.00 91.00 90 PRO A O 1
ATOM 719 N N . ALA A 1 91 ? 1.096 -0.641 16.949 1.00 91.69 91 ALA A N 1
ATOM 720 C CA . ALA A 1 91 ? -0.195 -1.097 17.448 1.00 91.69 91 ALA A CA 1
ATOM 721 C C . ALA A 1 91 ? -0.143 -2.595 17.768 1.00 91.69 91 ALA A C 1
ATOM 723 O O . ALA A 1 91 ? -0.553 -2.997 18.854 1.00 91.69 91 ALA A O 1
ATOM 724 N N . GLU A 1 92 ? 0.438 -3.394 16.872 1.00 91.25 92 GLU A N 1
ATOM 725 C CA . GLU A 1 92 ? 0.623 -4.834 17.067 1.00 91.25 92 GLU A CA 1
ATOM 726 C C . GLU A 1 92 ? 1.496 -5.143 18.291 1.00 91.25 92 GLU A C 1
ATOM 728 O O . GLU A 1 92 ? 1.137 -6.007 19.090 1.00 91.25 92 GLU A O 1
ATOM 733 N N . GLU A 1 93 ? 2.583 -4.392 18.503 1.00 93.12 93 GLU A N 1
ATOM 734 C CA . GLU A 1 93 ? 3.445 -4.510 19.692 1.00 93.12 93 GLU A CA 1
ATOM 735 C C . GLU A 1 93 ? 2.688 -4.270 21.009 1.00 93.12 93 GLU A C 1
ATOM 737 O O . GLU A 1 93 ? 3.009 -4.867 22.036 1.00 93.12 93 GLU A O 1
ATOM 742 N N . LEU A 1 94 ? 1.657 -3.422 20.980 1.00 93.44 94 LEU A N 1
ATOM 743 C CA . LEU A 1 94 ? 0.797 -3.118 22.125 1.00 93.44 94 LEU A CA 1
ATOM 744 C C . LEU A 1 94 ? -0.448 -4.018 22.204 1.00 93.44 94 LEU A C 1
ATOM 746 O O . LEU A 1 94 ? -1.319 -3.786 23.042 1.00 93.44 94 LEU A O 1
ATOM 750 N N . GLY A 1 95 ? -0.555 -5.031 21.339 1.00 93.69 95 GLY A N 1
ATOM 751 C CA . GLY A 1 95 ? -1.713 -5.924 21.276 1.00 93.69 95 GLY A CA 1
ATOM 752 C C . GLY A 1 95 ? -2.980 -5.265 20.721 1.00 93.69 95 GLY A C 1
ATOM 753 O O . GLY A 1 95 ? -4.079 -5.777 20.929 1.00 93.69 95 GLY A O 1
ATOM 754 N N . ILE A 1 96 ? -2.849 -4.132 20.029 1.00 95.50 96 ILE A N 1
ATOM 755 C CA . ILE A 1 96 ? -3.947 -3.448 19.346 1.00 95.50 96 ILE A CA 1
ATOM 756 C C . ILE A 1 96 ? -4.051 -4.020 17.932 1.00 95.50 96 ILE A C 1
ATOM 758 O O . ILE A 1 96 ? -3.232 -3.739 17.061 1.00 95.50 96 ILE A O 1
ATOM 762 N N . ASP A 1 97 ? -5.098 -4.803 17.695 1.00 96.62 97 ASP A N 1
ATOM 763 C CA . ASP A 1 97 ? -5.394 -5.433 16.404 1.00 96.62 97 ASP A CA 1
ATOM 764 C C . ASP A 1 97 ? -6.491 -4.697 15.617 1.00 96.62 97 ASP A C 1
ATOM 766 O O . ASP A 1 97 ? -6.977 -5.204 14.605 1.00 96.62 97 ASP A O 1
ATOM 770 N N . THR A 1 98 ? -6.931 -3.536 16.104 1.00 97.62 98 THR A N 1
ATOM 771 C CA . THR A 1 98 ? -8.070 -2.772 15.590 1.00 97.62 98 THR A CA 1
ATOM 772 C C . THR A 1 98 ? -7.628 -1.443 14.999 1.00 97.62 98 THR A C 1
ATOM 774 O O . THR A 1 98 ? -6.750 -0.751 15.518 1.00 97.62 98 THR A O 1
ATOM 777 N N . PHE A 1 99 ? -8.247 -1.078 13.878 1.00 97.44 99 PHE A N 1
ATOM 778 C CA . PHE A 1 99 ? -7.876 0.096 13.102 1.00 97.44 99 PHE A CA 1
ATOM 779 C C . PHE A 1 99 ? -9.111 0.801 12.545 1.00 97.44 99 PHE A C 1
ATOM 781 O O . PHE A 1 99 ? -10.064 0.164 12.107 1.00 97.44 99 PHE A O 1
ATOM 788 N N . TYR A 1 100 ? -9.081 2.127 12.498 1.00 97.44 100 TYR A N 1
ATOM 789 C CA . TYR A 1 100 ? -10.036 2.923 11.741 1.00 97.44 100 TYR A CA 1
ATOM 790 C C . TYR A 1 100 ? -9.634 2.942 10.265 1.00 97.44 100 TYR A C 1
ATOM 792 O O . TYR A 1 100 ? -8.504 3.312 9.926 1.00 97.44 100 TYR A O 1
ATOM 800 N N . TYR A 1 101 ? -10.563 2.556 9.390 1.00 97.12 101 TYR A N 1
ATOM 801 C CA . TYR A 1 101 ? -10.349 2.501 7.949 1.00 97.12 101 TYR A CA 1
ATOM 802 C C . TYR A 1 101 ? -10.826 3.790 7.282 1.00 97.12 101 TYR A C 1
ATOM 804 O O . TYR A 1 101 ? -12.021 4.095 7.246 1.00 97.12 101 TYR A O 1
ATOM 812 N N .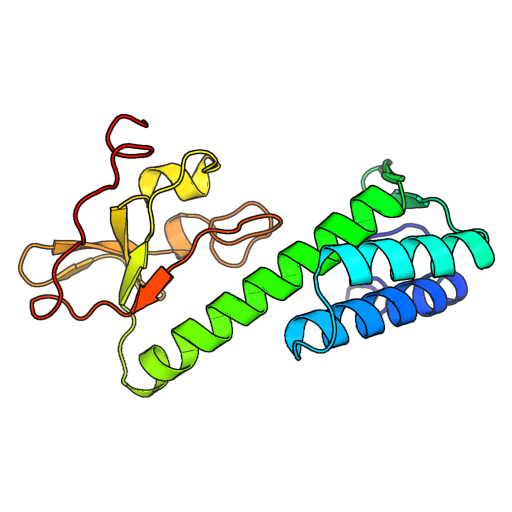 HIS A 1 102 ? -9.886 4.568 6.748 1.00 95.44 102 HIS A N 1
ATOM 813 C CA . HIS A 1 102 ? -10.189 5.903 6.234 1.00 95.44 102 HIS A CA 1
ATOM 814 C C . HIS A 1 102 ? -11.091 5.862 5.003 1.00 95.44 102 HIS A C 1
ATOM 816 O O . HIS A 1 102 ? -10.976 4.966 4.166 1.00 95.44 102 HIS A O 1
ATOM 822 N N . LYS A 1 103 ? -11.964 6.870 4.877 1.00 95.50 103 LYS A N 1
ATOM 823 C CA . LYS A 1 103 ? -12.840 7.046 3.715 1.00 95.50 103 LYS A CA 1
ATOM 824 C C . LYS A 1 103 ? -12.148 7.870 2.625 1.00 95.50 103 LYS A C 1
ATOM 826 O O . LYS A 1 103 ? -11.597 8.931 2.900 1.00 95.50 103 LYS A O 1
ATOM 831 N N . LYS A 1 104 ? -12.218 7.409 1.376 1.00 92.94 104 LYS A N 1
ATOM 832 C CA . LYS A 1 104 ? -11.744 8.105 0.169 1.00 92.94 104 LYS A CA 1
ATOM 833 C C . LYS A 1 104 ? -12.652 7.842 -1.031 1.00 92.94 104 LYS A C 1
ATOM 835 O O . LYS A 1 104 ? -13.307 6.807 -1.101 1.00 92.94 104 LYS A O 1
ATOM 840 N N . ALA A 1 105 ? -12.599 8.732 -2.020 1.00 92.38 105 ALA A N 1
ATOM 841 C CA . ALA A 1 105 ? -13.427 8.665 -3.228 1.00 92.38 105 ALA A CA 1
ATOM 842 C C . ALA A 1 105 ? -13.131 7.470 -4.153 1.00 92.38 105 ALA A C 1
ATOM 844 O O . ALA A 1 105 ? -13.995 7.014 -4.887 1.00 92.38 105 ALA A O 1
ATOM 845 N N . THR A 1 106 ? -11.894 6.966 -4.151 1.00 92.19 106 THR A N 1
ATOM 846 C CA . THR A 1 106 ? -11.420 5.971 -5.131 1.00 92.19 106 THR A CA 1
ATOM 847 C C . THR A 1 106 ? -11.236 4.586 -4.516 1.00 92.19 106 THR A C 1
ATOM 849 O O . THR A 1 106 ? -10.198 3.942 -4.692 1.00 92.19 106 THR A O 1
ATOM 852 N N . ALA A 1 107 ? -12.212 4.145 -3.723 1.00 93.94 107 ALA A N 1
ATOM 853 C CA . ALA A 1 107 ? -12.202 2.799 -3.170 1.00 93.94 107 ALA A CA 1
ATOM 854 C C . ALA A 1 107 ? -12.640 1.767 -4.211 1.00 93.94 107 ALA A C 1
ATOM 856 O O . ALA A 1 107 ? -13.622 1.944 -4.920 1.00 93.94 107 ALA A O 1
ATOM 857 N N . ARG A 1 108 ? -11.887 0.671 -4.291 1.00 94.56 108 ARG A N 1
ATOM 858 C CA . ARG A 1 108 ? -12.276 -0.517 -5.058 1.00 94.56 108 ARG A CA 1
ATOM 859 C C . ARG A 1 108 ? -13.285 -1.350 -4.271 1.00 94.56 108 ARG A C 1
ATOM 861 O O . ARG A 1 108 ? -13.356 -1.209 -3.054 1.00 94.56 108 ARG A O 1
ATOM 868 N N . GLU A 1 109 ? -13.955 -2.278 -4.944 1.00 95.62 109 GLU A N 1
ATOM 869 C CA . GLU A 1 109 ? -15.023 -3.122 -4.388 1.00 95.62 109 GLU A CA 1
ATOM 870 C C . GLU A 1 109 ? -14.684 -3.725 -3.018 1.00 95.62 109 GLU A C 1
ATOM 872 O O . GLU A 1 109 ? -15.378 -3.458 -2.049 1.00 95.62 109 GLU A O 1
ATOM 877 N N . MET A 1 110 ? -13.547 -4.414 -2.876 1.00 97.12 110 MET A N 1
ATOM 878 C CA . MET A 1 110 ? -13.170 -5.018 -1.584 1.00 97.12 110 MET A CA 1
ATOM 879 C C . MET A 1 110 ? -12.844 -3.999 -0.475 1.00 97.12 110 MET A C 1
ATOM 881 O O . MET A 1 110 ? -12.770 -4.361 0.690 1.00 97.12 110 MET A O 1
ATOM 885 N N . CYS A 1 111 ? -12.573 -2.738 -0.815 1.00 97.06 111 CYS A N 1
ATOM 886 C CA . CYS A 1 111 ? -12.315 -1.676 0.162 1.00 97.06 111 CYS A CA 1
ATOM 887 C C . CYS A 1 111 ? -13.577 -0.873 0.497 1.00 97.06 111 CYS A C 1
ATOM 889 O O . CYS A 1 111 ? -13.608 -0.225 1.539 1.00 97.06 111 CYS A O 1
ATOM 891 N N . ALA A 1 112 ? -14.580 -0.861 -0.385 1.00 95.88 112 ALA A N 1
ATOM 892 C CA . ALA A 1 112 ? -15.754 -0.007 -0.242 1.00 95.88 112 ALA A CA 1
ATOM 893 C C . ALA A 1 112 ? -16.550 -0.301 1.050 1.00 95.88 112 ALA A C 1
ATOM 895 O O . ALA A 1 112 ? -16.786 0.646 1.800 1.00 95.88 112 ALA A O 1
ATOM 896 N N . PRO A 1 113 ? -16.841 -1.570 1.416 1.00 96.31 113 PRO A N 1
ATOM 897 C CA . PRO A 1 113 ? -17.568 -1.882 2.651 1.00 96.31 113 PRO A CA 1
ATOM 898 C C . PRO A 1 113 ? -16.814 -1.523 3.934 1.00 96.31 113 PRO A C 1
ATOM 900 O O . PRO A 1 113 ? -17.419 -1.378 4.991 1.00 96.31 113 PRO A O 1
ATOM 903 N N . LEU A 1 114 ? -15.488 -1.403 3.855 1.00 97.81 114 LEU A N 1
ATOM 904 C CA . LEU A 1 114 ? -14.640 -1.108 5.006 1.00 97.81 114 LEU A CA 1
ATOM 905 C C . LEU A 1 114 ? -14.600 0.383 5.334 1.00 97.81 114 LEU A C 1
ATOM 907 O O . LEU A 1 114 ? -14.175 0.757 6.422 1.00 97.81 114 LEU A O 1
ATOM 911 N N . GLN A 1 115 ? -14.997 1.253 4.405 1.00 96.31 115 GLN A N 1
ATOM 912 C CA . GLN A 1 115 ? -14.778 2.684 4.564 1.00 96.31 115 GLN A CA 1
ATOM 913 C C . GLN A 1 115 ? -15.547 3.257 5.751 1.00 96.31 115 GLN A C 1
ATOM 915 O O . GLN A 1 115 ? -16.746 3.029 5.909 1.00 96.31 115 GLN A O 1
ATOM 920 N N . HIS A 1 116 ? -14.832 4.031 6.571 1.00 96.69 116 HIS A N 1
ATOM 921 C CA . HIS A 1 116 ? -15.336 4.613 7.814 1.00 96.69 116 HIS A CA 1
ATOM 922 C C . HIS A 1 116 ? -15.763 3.570 8.874 1.00 96.69 116 HIS A C 1
ATOM 924 O O . HIS A 1 116 ? -16.459 3.889 9.839 1.00 96.69 116 HIS A O 1
ATOM 930 N N . GLN A 1 117 ? -15.329 2.314 8.730 1.00 97.38 117 GLN A N 1
ATOM 931 C CA . GLN A 1 117 ? -15.555 1.252 9.711 1.00 97.38 117 GLN A CA 1
ATOM 932 C C . GLN A 1 117 ? -14.318 1.015 10.577 1.00 97.38 117 GLN A C 1
ATOM 934 O O . GLN A 1 117 ? -13.203 1.428 10.239 1.00 97.38 117 GLN A O 1
ATOM 939 N N . ILE A 1 118 ? -14.530 0.333 11.704 1.00 98.25 118 ILE A N 1
ATOM 940 C CA . ILE A 1 118 ? -13.433 -0.264 12.461 1.00 98.25 118 ILE A CA 1
ATOM 941 C C . ILE A 1 118 ? -13.162 -1.644 11.877 1.00 98.25 118 ILE A C 1
ATOM 943 O O . ILE A 1 118 ? -14.075 -2.437 11.636 1.00 98.25 118 ILE A O 1
ATOM 947 N N . VAL A 1 119 ? -11.893 -1.913 11.617 1.00 98.12 119 VAL A N 1
ATOM 948 C CA . VAL A 1 119 ? -11.418 -3.159 11.030 1.00 98.12 119 VAL A CA 1
ATOM 949 C C . VAL A 1 119 ? -10.411 -3.825 11.947 1.00 98.12 119 VAL A C 1
ATOM 951 O O . VAL A 1 119 ? -9.840 -3.175 12.820 1.00 98.12 119 VAL A O 1
ATOM 954 N N . THR A 1 120 ? -10.160 -5.108 11.727 1.00 97.88 120 THR A N 1
ATOM 955 C CA . THR A 1 120 ? -9.142 -5.861 12.452 1.00 97.88 120 THR A CA 1
ATOM 956 C C . THR A 1 120 ? -8.311 -6.745 11.535 1.00 97.88 120 THR A C 1
ATOM 958 O O . THR A 1 120 ? -8.798 -7.224 10.509 1.00 97.88 120 THR A O 1
ATOM 961 N N . THR A 1 121 ? -7.049 -6.960 11.903 1.00 95.38 121 THR A N 1
ATOM 962 C CA . THR A 1 121 ? -6.194 -8.007 11.320 1.00 95.38 121 THR A CA 1
ATOM 963 C C . THR A 1 121 ? -6.524 -9.404 11.854 1.00 95.38 121 THR A C 1
ATOM 965 O O . THR A 1 121 ? -6.114 -10.391 11.248 1.00 95.38 121 THR A O 1
ATOM 968 N N . GLY A 1 122 ? -7.268 -9.493 12.961 1.00 95.75 122 GLY A N 1
ATOM 969 C CA . GLY A 1 122 ? -7.769 -10.732 13.541 1.00 95.75 122 GLY A CA 1
ATOM 970 C C . GLY A 1 122 ? -9.129 -11.151 12.976 1.00 95.75 122 GLY A C 1
ATOM 971 O O . GLY A 1 122 ? -9.414 -11.008 11.788 1.00 95.75 122 GLY A O 1
ATOM 972 N N . VAL A 1 123 ? -9.985 -11.682 13.851 1.00 97.50 123 VAL A N 1
ATOM 973 C CA . VAL A 1 123 ? -11.331 -12.164 13.500 1.00 97.50 123 VAL A CA 1
ATOM 974 C C . VAL A 1 123 ? -12.404 -11.106 13.751 1.00 97.50 123 VAL A C 1
ATOM 976 O O . VAL A 1 123 ? -12.320 -10.325 14.705 1.00 97.50 123 VAL A O 1
ATOM 979 N N . ALA A 1 124 ? -13.433 -11.107 12.902 1.00 98.44 124 ALA A N 1
ATOM 980 C CA . ALA A 1 124 ? -14.550 -10.178 12.988 1.00 98.44 124 ALA A CA 1
ATOM 981 C C . ALA A 1 124 ? -15.305 -10.385 14.305 1.00 98.44 124 ALA A C 1
ATOM 983 O O . ALA A 1 124 ? -15.529 -11.519 14.735 1.00 98.44 124 ALA A O 1
ATOM 984 N N . ARG A 1 125 ? -15.696 -9.286 14.953 1.00 98.38 125 ARG A N 1
ATOM 985 C CA . ARG A 1 125 ? -16.341 -9.321 16.271 1.00 98.38 125 ARG A CA 1
ATOM 986 C C . ARG A 1 125 ? -17.096 -8.031 16.564 1.00 98.38 125 ARG A C 1
ATOM 988 O O . ARG A 1 125 ? -16.965 -7.040 15.850 1.00 98.38 125 ARG A O 1
ATOM 995 N N . THR A 1 126 ? -17.865 -8.042 17.644 1.00 98.06 126 THR A N 1
ATOM 996 C CA . THR A 1 126 ? -18.430 -6.829 18.236 1.00 98.06 126 THR A CA 1
ATOM 997 C C . THR A 1 126 ? -17.765 -6.589 19.577 1.00 98.06 126 THR A C 1
ATOM 999 O O . THR A 1 126 ? -17.701 -7.490 20.409 1.00 98.06 126 THR A O 1
ATOM 1002 N N . GLU A 1 127 ? -17.293 -5.370 19.798 1.00 96.81 127 GLU A N 1
ATOM 1003 C CA . GLU A 1 127 ? -16.630 -4.971 21.033 1.00 96.81 127 GLU A CA 1
ATOM 1004 C C . GLU A 1 127 ? -17.244 -3.657 21.514 1.00 96.81 127 GLU A C 1
ATOM 1006 O O . GLU A 1 127 ? -17.305 -2.689 20.764 1.00 96.81 127 GLU A O 1
ATOM 1011 N N . LYS A 1 128 ? -17.768 -3.628 22.746 1.00 94.50 128 LYS A N 1
ATOM 1012 C CA . LYS A 1 128 ? -18.427 -2.442 23.339 1.00 94.50 128 LYS A CA 1
ATOM 1013 C C . LYS A 1 128 ? -19.481 -1.782 22.423 1.00 94.50 128 LYS A C 1
ATOM 1015 O O . LYS A 1 128 ? -19.629 -0.566 22.415 1.00 94.50 128 LYS A O 1
ATOM 1020 N N . GLY A 1 1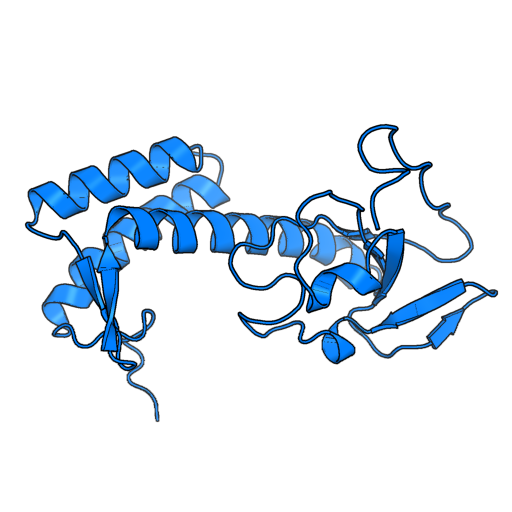29 ? -20.208 -2.588 21.647 1.00 94.94 129 GLY A N 1
ATOM 1021 C CA . GLY A 1 129 ? -21.232 -2.116 20.706 1.00 94.94 129 GLY A CA 1
ATOM 1022 C C . GLY A 1 129 ? -20.709 -1.666 19.335 1.00 94.94 129 GLY A C 1
ATOM 1023 O O . GLY A 1 129 ? -21.519 -1.447 18.440 1.00 94.94 129 GLY A O 1
ATOM 1024 N N . GLU A 1 130 ? -19.393 -1.589 19.124 1.00 96.81 130 GLU A N 1
ATOM 1025 C CA . GLU A 1 130 ? -18.792 -1.315 17.815 1.00 96.81 130 GLU A CA 1
ATOM 1026 C C . GLU A 1 130 ? -18.647 -2.619 17.020 1.00 96.81 130 GLU A C 1
ATOM 1028 O O . GLU A 1 130 ? -18.119 -3.619 17.519 1.00 96.81 130 GLU A O 1
ATOM 1033 N N . ARG A 1 131 ? -19.110 -2.620 15.767 1.00 97.50 131 ARG A N 1
ATOM 1034 C CA . ARG A 1 131 ? -18.917 -3.743 14.844 1.00 97.50 131 ARG A CA 1
ATOM 1035 C C . ARG A 1 131 ? -17.544 -3.627 14.187 1.00 97.50 131 ARG A C 1
ATOM 1037 O O . ARG A 1 131 ? -17.269 -2.649 13.502 1.00 97.50 131 ARG A O 1
ATOM 1044 N N . ILE A 1 132 ? -16.727 -4.662 14.339 1.00 98.56 132 ILE A N 1
ATOM 1045 C CA . ILE A 1 132 ? -15.366 -4.730 13.808 1.00 98.56 132 ILE A CA 1
ATOM 1046 C C . ILE A 1 132 ? -15.324 -5.752 12.672 1.00 98.56 132 ILE A C 1
ATOM 1048 O O . ILE A 1 132 ? -15.682 -6.918 12.852 1.00 98.56 132 ILE A O 1
ATOM 1052 N N . LEU A 1 133 ? -14.880 -5.314 11.495 1.00 98.62 133 LEU A N 1
ATOM 1053 C CA . LEU A 1 133 ? -14.788 -6.144 10.292 1.00 98.62 133 LEU A CA 1
ATOM 1054 C C . LEU A 1 133 ? -13.385 -6.753 10.154 1.00 98.62 133 LEU A C 1
ATOM 1056 O O . LEU A 1 133 ? -12.394 -6.035 10.259 1.00 98.62 133 LEU A O 1
ATOM 1060 N N . ALA A 1 134 ? -13.271 -8.054 9.884 1.00 98.38 134 ALA A N 1
ATOM 1061 C CA . ALA A 1 134 ? -11.967 -8.664 9.630 1.00 98.38 134 ALA A CA 1
ATOM 1062 C C . ALA A 1 134 ? -11.477 -8.324 8.226 1.00 98.38 134 ALA A C 1
ATOM 1064 O O . ALA A 1 134 ? -12.183 -8.542 7.249 1.00 98.38 134 ALA A O 1
ATOM 1065 N N . LEU A 1 135 ? -10.244 -7.835 8.105 1.00 97.94 135 LEU A N 1
ATOM 1066 C CA . LEU A 1 135 ? -9.627 -7.521 6.815 1.00 97.94 135 LEU A CA 1
ATOM 1067 C C . LEU A 1 135 ? -9.508 -8.760 5.906 1.00 97.94 135 LEU A C 1
ATOM 1069 O O . LEU A 1 135 ? -9.599 -8.641 4.680 1.00 97.94 135 LEU A O 1
ATOM 1073 N N . SER A 1 136 ? -9.340 -9.949 6.493 1.00 97.75 136 SER A N 1
ATOM 1074 C CA . SER A 1 136 ? -9.282 -11.232 5.781 1.00 97.75 136 SER A CA 1
ATOM 1075 C C . SER A 1 136 ? -10.553 -11.524 4.978 1.00 97.75 136 SER A C 1
ATOM 1077 O O . SER A 1 136 ? -10.443 -11.972 3.836 1.00 97.75 136 SER A O 1
ATOM 1079 N N . ASP A 1 137 ? -11.733 -11.171 5.499 1.00 98.31 137 ASP A N 1
ATOM 1080 C CA . ASP A 1 137 ? -13.023 -11.324 4.803 1.00 98.31 137 ASP A CA 1
ATOM 1081 C C . ASP A 1 137 ? -13.094 -10.473 3.524 1.00 98.31 137 ASP A C 1
ATOM 1083 O O . ASP A 1 137 ? -13.888 -10.734 2.622 1.00 98.31 137 ASP A O 1
ATOM 1087 N N . TYR A 1 138 ? -12.216 -9.471 3.419 1.00 98.12 138 TYR A N 1
ATOM 1088 C CA . TYR A 1 138 ? -12.112 -8.562 2.284 1.00 98.12 138 TYR A CA 1
ATOM 1089 C C . TYR A 1 138 ? -10.827 -8.784 1.471 1.00 98.12 138 TYR A C 1
ATOM 1091 O O . TYR A 1 138 ? -10.355 -7.889 0.762 1.00 98.12 138 TYR A O 1
ATOM 1099 N N . GLY A 1 139 ? -10.243 -9.982 1.546 1.00 97.38 139 GLY A N 1
ATOM 1100 C CA . GLY A 1 139 ? -9.111 -10.398 0.716 1.00 97.38 139 GLY A CA 1
ATOM 1101 C C . GLY A 1 139 ? -7.775 -9.754 1.091 1.00 97.38 139 GLY A C 1
ATOM 1102 O O . GLY A 1 139 ? -6.871 -9.684 0.254 1.00 97.38 139 GLY A O 1
ATOM 1103 N N . TYR A 1 140 ? -7.627 -9.255 2.317 1.00 95.75 140 TYR A N 1
ATOM 1104 C CA . TYR A 1 140 ? -6.330 -8.786 2.803 1.00 95.75 140 TYR A CA 1
ATOM 1105 C C . TYR A 1 140 ? -5.230 -9.837 2.586 1.00 95.75 140 TYR A C 1
ATOM 1107 O O . TYR A 1 140 ? -5.458 -11.033 2.744 1.00 95.75 140 TYR A O 1
ATOM 1115 N N . GLY A 1 141 ? -4.049 -9.386 2.160 1.00 91.56 141 GLY A N 1
ATOM 1116 C CA . GLY A 1 141 ? -2.939 -10.259 1.755 1.00 91.56 141 GLY A CA 1
ATOM 1117 C C . GLY A 1 141 ? -2.933 -10.651 0.271 1.00 91.56 141 GLY A C 1
ATOM 1118 O O . GLY A 1 141 ? -1.902 -11.091 -0.236 1.00 91.56 141 GLY A O 1
ATOM 1119 N N . TYR A 1 142 ? -4.021 -10.419 -0.470 1.00 93.38 142 TYR A N 1
ATOM 1120 C CA . TYR A 1 142 ? -4.084 -10.676 -1.911 1.00 93.38 142 TYR A CA 1
ATOM 1121 C C . TYR A 1 142 ? -3.997 -9.380 -2.722 1.00 93.38 142 TYR A C 1
ATOM 1123 O O . TYR A 1 142 ? -4.565 -8.352 -2.358 1.00 93.38 142 TYR A O 1
ATOM 1131 N N . ALA A 1 143 ? -3.347 -9.427 -3.893 1.00 90.31 143 ALA A N 1
ATOM 1132 C CA . ALA A 1 143 ? -3.219 -8.259 -4.775 1.00 90.31 143 ALA A CA 1
ATOM 1133 C C . ALA A 1 143 ? -4.588 -7.648 -5.129 1.00 90.31 143 ALA A C 1
ATOM 1135 O O . ALA A 1 143 ? -4.758 -6.428 -5.132 1.00 90.31 143 ALA A O 1
ATOM 1136 N N . GLY A 1 144 ? -5.574 -8.512 -5.375 1.00 92.44 144 GLY A N 1
ATOM 1137 C CA . GLY A 1 144 ? -6.955 -8.156 -5.677 1.00 92.44 144 GLY A CA 1
ATOM 1138 C C . GLY A 1 144 ? -7.835 -7.882 -4.457 1.00 92.44 144 GLY A C 1
ATOM 1139 O O . GLY A 1 144 ? -8.997 -7.563 -4.664 1.00 92.44 144 GLY A O 1
ATOM 1140 N N . GLY A 1 145 ? -7.326 -7.922 -3.219 1.00 96.19 145 GLY A N 1
ATOM 1141 C CA . GLY A 1 145 ? -8.087 -7.686 -1.979 1.00 96.19 145 GLY A CA 1
ATOM 1142 C C . GLY A 1 145 ? -7.705 -6.400 -1.228 1.00 96.19 145 GLY A C 1
ATOM 1143 O O . GLY A 1 145 ? -6.868 -5.623 -1.699 1.00 96.19 145 GLY A O 1
ATOM 1144 N N . CYS A 1 146 ? -8.421 -6.070 -0.151 1.00 96.38 146 CYS A N 1
ATOM 1145 C CA . CYS A 1 146 ? -8.287 -4.780 0.526 1.00 96.38 146 CYS A CA 1
ATOM 1146 C C . CYS A 1 146 ? -6.826 -4.506 0.932 1.00 96.38 146 CYS A C 1
ATOM 1148 O O . CYS A 1 146 ? -6.069 -5.424 1.237 1.00 96.38 146 CYS A O 1
ATOM 1150 N N . GLN A 1 147 ? -6.396 -3.240 0.850 1.00 94.31 147 GLN A N 1
ATOM 1151 C CA . GLN A 1 147 ? -4.979 -2.864 0.990 1.00 94.31 147 GLN A CA 1
ATOM 1152 C C . GLN A 1 147 ? -4.005 -3.580 0.023 1.00 94.31 147 GLN A C 1
ATOM 1154 O O . GLN A 1 147 ? -2.796 -3.594 0.254 1.00 94.31 147 GLN A O 1
ATOM 1159 N N . GLY A 1 148 ? -4.512 -4.141 -1.078 1.00 93.56 148 GLY A N 1
ATOM 1160 C CA . GLY A 1 148 ? -3.723 -4.788 -2.122 1.00 93.56 148 GLY A CA 1
ATOM 1161 C C . GLY A 1 148 ? -3.042 -3.810 -3.084 1.00 93.56 148 GLY A C 1
ATOM 1162 O O . GLY A 1 148 ? -2.758 -2.652 -2.765 1.00 93.56 148 GLY A O 1
ATOM 1163 N N . ILE A 1 149 ? -2.774 -4.280 -4.302 1.00 92.25 149 ILE A N 1
ATOM 1164 C CA . ILE A 1 149 ? -2.013 -3.520 -5.300 1.00 92.25 149 ILE A CA 1
ATOM 1165 C C . ILE A 1 149 ? -2.724 -2.212 -5.669 1.00 92.25 149 ILE A C 1
ATOM 1167 O O . ILE A 1 149 ? -3.951 -2.168 -5.769 1.00 92.25 149 ILE A O 1
ATOM 1171 N N . ASN A 1 150 ? -1.955 -1.136 -5.853 1.00 91.44 150 ASN A N 1
ATOM 1172 C CA . ASN A 1 150 ? -2.425 0.233 -6.101 1.00 91.44 150 ASN A CA 1
ATOM 1173 C C . ASN A 1 150 ? -3.351 0.826 -5.018 1.00 91.44 150 ASN A C 1
ATOM 1175 O O . ASN A 1 150 ? -3.853 1.939 -5.186 1.00 91.44 150 ASN A O 1
ATOM 1179 N N . CYS A 1 151 ? -3.580 0.131 -3.902 1.00 94.06 151 CYS A N 1
ATOM 1180 C CA . CYS A 1 151 ? -4.395 0.650 -2.817 1.00 94.06 151 CYS A CA 1
ATOM 1181 C C . CYS A 1 151 ? -3.590 1.647 -1.973 1.00 94.06 151 CYS A C 1
ATOM 1183 O O . CYS A 1 151 ? -2.515 1.335 -1.456 1.00 94.06 151 CYS A O 1
ATOM 1185 N N . THR A 1 152 ? -4.157 2.838 -1.803 1.00 93.75 152 THR A N 1
ATOM 1186 C CA . THR A 1 152 ? -3.610 3.932 -0.986 1.00 93.75 152 THR A CA 1
ATOM 1187 C C . THR A 1 152 ? -4.500 4.228 0.221 1.00 93.75 152 THR A C 1
ATOM 1189 O O . THR A 1 152 ? -4.550 5.363 0.685 1.00 93.75 152 THR A O 1
ATOM 1192 N N . HIS A 1 153 ? -5.308 3.258 0.655 1.00 94.50 153 HIS A N 1
ATOM 1193 C CA . HIS A 1 153 ? -6.108 3.420 1.864 1.00 94.50 153 HIS A CA 1
ATOM 1194 C C . HIS A 1 153 ? -5.195 3.522 3.070 1.00 94.50 153 HIS A C 1
ATOM 1196 O O . HIS A 1 153 ? -4.290 2.706 3.241 1.00 94.50 153 HIS A O 1
ATOM 1202 N N . GLU A 1 154 ? -5.460 4.521 3.893 1.00 93.75 154 GLU A N 1
ATOM 1203 C CA . GLU A 1 154 ? -4.826 4.675 5.187 1.00 93.75 154 GLU A CA 1
ATOM 1204 C C . GLU A 1 154 ? -5.647 3.938 6.239 1.00 93.75 154 GLU A C 1
ATOM 1206 O O . GLU A 1 154 ? -6.877 3.849 6.159 1.00 93.75 154 GLU A O 1
ATOM 1211 N N . ILE A 1 155 ? -4.942 3.422 7.238 1.00 94.38 155 ILE A N 1
ATOM 1212 C CA . ILE A 1 155 ? -5.533 2.902 8.461 1.00 94.38 155 ILE A CA 1
ATOM 1213 C C . ILE A 1 155 ? -4.811 3.528 9.650 1.00 94.38 155 ILE A C 1
ATOM 1215 O O . ILE A 1 155 ? -3.606 3.796 9.596 1.00 94.38 155 ILE A O 1
ATOM 1219 N N . THR A 1 156 ? -5.558 3.791 10.713 1.00 95.31 156 THR A N 1
ATOM 1220 C CA . THR A 1 156 ? -5.019 4.343 11.960 1.00 95.31 156 THR A CA 1
ATOM 1221 C C . THR A 1 156 ? -5.371 3.397 13.100 1.00 95.31 156 THR A C 1
ATOM 1223 O O . THR A 1 156 ? -6.528 2.986 13.154 1.00 95.31 156 THR A O 1
ATOM 1226 N N . PRO A 1 157 ? -4.434 3.058 14.005 1.00 96.12 157 PRO A N 1
ATOM 1227 C CA . PRO A 1 157 ? -4.746 2.269 15.197 1.00 96.12 157 PRO A CA 1
ATOM 1228 C C . PRO A 1 157 ? -5.950 2.834 15.957 1.00 96.12 157 PRO A C 1
ATOM 1230 O O . PRO A 1 157 ? -6.097 4.054 16.061 1.00 96.12 157 PRO A O 1
ATOM 1233 N N . PHE A 1 158 ? -6.822 1.959 16.452 1.00 96.31 158 PHE A N 1
ATOM 1234 C CA . PHE A 1 158 ? -8.088 2.354 17.062 1.00 96.31 158 PHE A CA 1
ATOM 1235 C C . PHE A 1 158 ? -8.420 1.480 18.270 1.00 96.31 158 PHE A C 1
ATOM 1237 O O . PHE A 1 158 ? -8.795 0.328 18.119 1.00 96.31 158 PHE A O 1
ATOM 1244 N N . VAL A 1 159 ? -8.344 2.044 19.472 1.00 96.62 159 VAL A N 1
ATOM 1245 C CA . VAL A 1 159 ? -8.722 1.389 20.727 1.00 96.62 159 VAL A CA 1
ATOM 1246 C C . VAL A 1 159 ? -10.213 1.589 20.985 1.00 96.62 159 VAL A C 1
ATOM 1248 O O . VAL A 1 159 ? -10.684 2.703 21.246 1.00 96.62 159 VAL A O 1
ATOM 1251 N N . VAL A 1 160 ? -10.968 0.495 20.944 1.00 95.81 160 VAL A N 1
ATOM 1252 C CA . VAL A 1 160 ? -12.426 0.521 21.084 1.00 95.81 160 VAL A CA 1
ATOM 1253 C C . VAL A 1 160 ? -12.848 0.990 22.479 1.00 95.81 160 VAL A C 1
ATOM 1255 O O . VAL A 1 160 ? -12.410 0.481 23.516 1.00 95.81 160 VAL A O 1
ATOM 1258 N N . GLY A 1 161 ? -13.740 1.981 22.513 1.00 94.50 161 GLY A N 1
ATOM 1259 C CA . GLY A 1 161 ? -14.204 2.628 23.743 1.00 94.50 161 GLY A CA 1
ATOM 1260 C C . GLY A 1 161 ? -13.243 3.675 24.315 1.00 94.50 161 GLY A C 1
ATOM 1261 O O . GLY A 1 161 ? -13.528 4.223 25.374 1.00 94.50 161 GLY A O 1
ATOM 1262 N N . THR A 1 162 ? -12.129 3.960 23.636 1.00 95.75 162 THR A N 1
ATOM 1263 C CA . THR A 1 162 ? -11.222 5.068 23.977 1.00 95.75 162 THR A CA 1
ATOM 1264 C C . THR A 1 162 ? -11.118 6.056 22.823 1.00 95.75 162 THR A C 1
ATOM 1266 O O . THR A 1 162 ? -11.211 7.263 23.033 1.00 95.75 162 THR A O 1
ATOM 1269 N N . ASN A 1 163 ? -10.955 5.562 21.597 1.00 95.94 163 ASN A N 1
ATOM 1270 C CA . ASN A 1 163 ? -10.972 6.397 20.406 1.00 95.94 163 ASN A CA 1
ATOM 1271 C C . ASN A 1 163 ? -12.398 6.614 1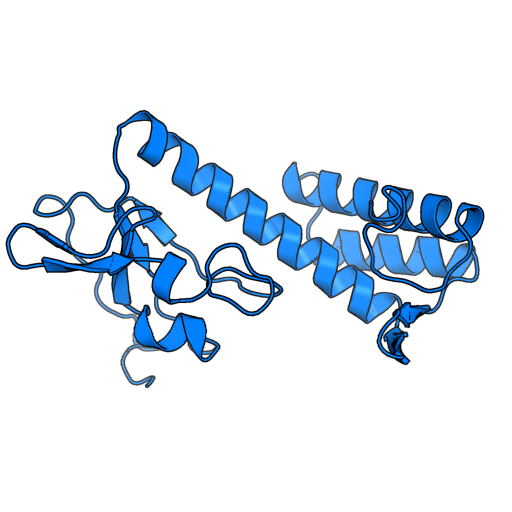9.889 1.00 95.94 163 ASN A C 1
ATOM 1273 O O . ASN A 1 163 ? -13.295 5.798 20.101 1.00 95.94 163 ASN A O 1
ATOM 1277 N N . TYR A 1 164 ? -12.577 7.719 19.171 1.00 94.06 164 TYR A N 1
ATOM 1278 C CA . TYR A 1 164 ? -13.792 8.058 18.439 1.00 94.06 164 TYR A CA 1
ATOM 1279 C C . TYR A 1 164 ? -13.485 8.097 16.941 1.00 94.06 164 TYR A C 1
ATOM 1281 O O . TYR A 1 164 ? -12.363 8.416 16.535 1.00 94.06 164 TYR A O 1
ATOM 1289 N N . LYS A 1 165 ? -14.468 7.741 16.108 1.00 94.44 165 LYS A N 1
ATOM 1290 C CA . LYS A 1 165 ? -14.334 7.903 14.657 1.00 94.44 165 LYS A CA 1
ATOM 1291 C C . LYS A 1 165 ? -14.289 9.401 14.341 1.00 94.44 165 LYS A C 1
ATOM 1293 O O . LYS A 1 165 ? -15.090 10.145 14.904 1.00 94.44 165 LYS A O 1
ATOM 1298 N N . PRO A 1 166 ? -13.372 9.855 13.475 1.00 92.81 166 PRO A N 1
ATOM 1299 C CA . PRO A 1 166 ? -13.341 11.251 13.070 1.00 92.81 166 PRO A CA 1
ATOM 1300 C C . PRO A 1 166 ? -14.563 11.575 12.211 1.00 92.81 166 PRO A C 1
ATOM 1302 O O . PRO A 1 166 ? -15.016 10.722 11.447 1.00 92.81 166 PRO A O 1
ATOM 1305 N N . ASP A 1 167 ? -15.037 12.817 12.264 1.00 94.25 167 ASP A N 1
ATOM 1306 C CA . ASP A 1 167 ? -16.038 13.288 11.310 1.00 94.25 167 ASP A CA 1
ATOM 1307 C C . ASP A 1 167 ? -15.510 13.181 9.875 1.00 94.25 167 ASP A C 1
ATOM 1309 O O . ASP A 1 167 ? -14.323 13.389 9.590 1.00 94.25 167 ASP A O 1
ATOM 1313 N N . LEU A 1 168 ? -16.403 12.839 8.946 1.00 93.50 168 LEU A N 1
ATOM 1314 C CA . LEU A 1 168 ? -16.050 12.781 7.535 1.00 93.50 168 LEU A CA 1
ATOM 1315 C C . LEU A 1 168 ? -15.876 14.192 6.980 1.00 93.50 168 LEU A C 1
ATOM 1317 O O . LEU A 1 168 ? -16.725 15.065 7.156 1.00 93.50 168 LEU A O 1
ATOM 1321 N N . ARG A 1 169 ? -14.786 14.390 6.240 1.00 87.88 169 ARG A N 1
ATOM 1322 C CA . ARG A 1 169 ? -14.574 15.619 5.478 1.00 87.88 169 ARG A CA 1
ATOM 1323 C C . ARG A 1 169 ? -15.650 15.782 4.407 1.00 87.88 169 ARG A C 1
ATOM 1325 O O . ARG A 1 169 ? -16.161 14.802 3.863 1.00 87.88 169 ARG A O 1
ATOM 1332 N N . GLU A 1 170 ? -15.927 17.031 4.054 1.00 89.69 170 GLU A N 1
ATOM 1333 C CA . GLU A 1 170 ? -16.954 17.381 3.074 1.00 89.69 170 GLU A CA 1
ATOM 1334 C C . GLU A 1 170 ? -16.758 16.719 1.706 1.00 89.69 170 GLU A C 1
ATOM 1336 O O . GLU A 1 170 ? -17.728 16.300 1.085 1.00 89.69 170 GLU A O 1
ATOM 1341 N N . ASP A 1 171 ? -15.516 16.525 1.272 1.00 88.06 171 ASP A N 1
ATOM 1342 C CA . ASP A 1 171 ? -15.198 15.896 -0.009 1.00 88.06 171 ASP A CA 1
ATOM 1343 C C . ASP A 1 171 ? -15.478 14.386 -0.058 1.00 88.06 171 ASP A C 1
ATOM 1345 O O . ASP A 1 171 ? -15.449 13.799 -1.136 1.00 88.06 171 ASP A O 1
ATOM 1349 N N . VAL A 1 172 ? -15.744 13.742 1.083 1.00 90.31 172 VAL A N 1
ATOM 1350 C CA . VAL A 1 172 ? -16.016 12.296 1.156 1.00 90.31 172 VAL A CA 1
ATOM 1351 C C . VAL A 1 172 ? -17.301 11.942 1.901 1.00 90.31 172 VAL A C 1
ATOM 1353 O O . VAL A 1 172 ? -17.697 10.772 1.886 1.00 90.31 172 VAL A O 1
ATOM 1356 N N . LYS A 1 173 ? -17.965 12.908 2.551 1.00 88.81 173 LYS A N 1
ATOM 1357 C CA . LYS A 1 173 ? -19.168 12.659 3.361 1.00 88.81 173 LYS A CA 1
ATOM 1358 C C . LYS A 1 173 ? -20.276 11.994 2.531 1.00 88.81 173 LYS A C 1
ATOM 1360 O O . LYS A 1 173 ? -20.758 10.936 2.930 1.00 88.81 173 LYS A O 1
ATOM 1365 N N . ASP A 1 174 ? -20.517 12.492 1.318 1.00 87.62 174 ASP A N 1
ATOM 1366 C CA . ASP A 1 174 ? -21.630 12.077 0.447 1.00 87.62 174 ASP A CA 1
ATOM 1367 C C . ASP A 1 174 ? -21.256 10.998 -0.586 1.00 87.62 174 ASP A C 1
ATOM 1369 O O . ASP A 1 174 ? -22.057 10.642 -1.447 1.00 87.62 174 ASP A O 1
ATOM 1373 N N . ILE A 1 175 ? -20.033 10.464 -0.525 1.00 83.44 175 ILE A N 1
ATOM 1374 C CA . ILE A 1 175 ? -19.590 9.404 -1.440 1.00 83.44 175 ILE A CA 1
ATOM 1375 C C . ILE A 1 175 ? -20.097 8.049 -0.937 1.00 83.44 175 ILE A C 1
ATOM 1377 O O . ILE A 1 175 ? -19.851 7.697 0.220 1.00 83.44 175 ILE A O 1
ATOM 1381 N N . THR A 1 176 ? -20.767 7.293 -1.805 1.00 67.06 176 THR A N 1
ATOM 1382 C CA . THR A 1 176 ? -21.227 5.914 -1.559 1.00 67.06 176 THR A CA 1
ATOM 1383 C C . THR A 1 176 ? -20.214 4.888 -2.034 1.00 67.06 176 THR A C 1
ATOM 1385 O O . THR A 1 176 ? -19.793 5.008 -3.208 1.00 67.06 176 THR A O 1
#

Radius of gyration: 18.91 Å; chains: 1; bounding box: 41×42×48 Å

Sequence (176 aa):
MGDIDNLINTTLPKSVRQVYQSIIEEATAKVVTGLATSDKAISDTVMKWAKKGFYGFTDSQGKRWRADTYARQVIKSTAWRVYREVRMAPAEELGIDTFYYHKKATAREMCAPLQHQIVTTGVARTEKGERILALSDYGYGYAGGCQGINCTHEITPFVVGTNYKPDLREDVKDIT

Secondary structure (DSSP, 8-state):
---TT-TT-B-S-HHHHHHHHHHHHHHHHHHHTTSS-HHHHHHHHHHHHHHTT--EEEBTTSPEEEHHHHHHHHHHHHHHHHHHHHHHHHHHHTT--EEEE---TT--GGGGGGTTSEEESS--EEETTEEEEEGGGGTTTSTTSTT-TT----EEE--TTT--PPPPPHHHHT--

Foldseek 3Di:
DDPPQCPPQFPDDSVLSVVLVVLLVVLLVCCLVVVDPLVVSLVSSLVSCVVVVHQWGAGPVRDTDGSSNSSSQVSQLSSLLSVQVVQCVVCVVVVQFKKQWDFDQDDDPLSVVRHRAIEGCDDWDADPNGGYHYQVVQVPPDLNGPSHTPDNIHIHGDDPPPDDRDDDDPNGNPHD

pLDDT: mean 90.9, std 8.14, range [41.88, 98.62]